Protein AF-A0AAV7DF03-F1 (afdb_monomer_lite)

Organism: Engystomops pustulosus (NCBI:txid76066)

Structure (mmCIF, N/CA/C/O backbone):
data_AF-A0AAV7DF03-F1
#
_entry.id   AF-A0AAV7DF03-F1
#
loop_
_atom_site.group_PDB
_atom_site.id
_atom_site.type_symbol
_atom_site.label_atom_id
_atom_site.label_alt_id
_atom_site.label_comp_id
_atom_site.label_asym_id
_atom_site.label_entity_id
_atom_site.label_seq_id
_atom_site.pdbx_PDB_ins_code
_atom_site.Cartn_x
_atom_site.Cartn_y
_atom_site.Cartn_z
_atom_site.occupancy
_atom_site.B_iso_or_equiv
_atom_site.auth_seq_id
_atom_site.auth_comp_id
_atom_site.auth_asym_id
_atom_site.auth_atom_id
_atom_site.pdbx_PDB_model_num
ATOM 1 N N . MET A 1 1 ? 1.991 -9.525 -12.478 1.00 61.09 1 MET A N 1
ATOM 2 C CA . MET A 1 1 ? 3.130 -9.766 -11.557 1.00 61.09 1 MET A CA 1
ATOM 3 C C . MET A 1 1 ? 2.627 -10.039 -10.139 1.00 61.09 1 MET A C 1
ATOM 5 O O . MET A 1 1 ? 1.517 -9.638 -9.814 1.00 61.09 1 MET A O 1
ATOM 9 N N . VAL A 1 2 ? 3.408 -10.726 -9.294 1.00 85.06 2 VAL A N 1
ATOM 10 C CA . VAL A 1 2 ? 3.032 -11.067 -7.897 1.00 85.06 2 VAL A CA 1
ATOM 11 C C . VAL A 1 2 ? 2.740 -9.812 -7.058 1.00 85.06 2 VAL A C 1
ATOM 13 O O . VAL A 1 2 ? 1.790 -9.798 -6.280 1.00 85.06 2 VAL A O 1
ATOM 16 N N . VAL A 1 3 ? 3.490 -8.732 -7.291 1.00 89.12 3 VAL A N 1
ATOM 17 C CA . VAL A 1 3 ? 3.332 -7.440 -6.606 1.00 89.12 3 VAL A CA 1
ATOM 18 C C . VAL A 1 3 ? 1.958 -6.811 -6.846 1.00 89.12 3 VAL A C 1
ATOM 20 O O . VAL A 1 3 ? 1.279 -6.435 -5.897 1.00 89.12 3 VAL A O 1
ATOM 23 N N . GLU A 1 4 ? 1.492 -6.762 -8.095 1.00 89.94 4 GLU A N 1
ATOM 24 C CA . GLU A 1 4 ? 0.168 -6.208 -8.422 1.00 89.94 4 GLU A CA 1
ATOM 25 C C . GLU A 1 4 ? -0.963 -6.962 -7.715 1.00 89.94 4 GLU A C 1
ATOM 27 O O . GLU A 1 4 ? -1.971 -6.373 -7.330 1.00 89.94 4 GLU A O 1
ATOM 32 N N . GLN A 1 5 ? -0.817 -8.283 -7.556 1.00 91.12 5 GLN A N 1
ATOM 33 C CA . GLN A 1 5 ? -1.788 -9.076 -6.807 1.00 91.12 5 GLN A CA 1
ATOM 34 C C . GLN A 1 5 ? -1.760 -8.715 -5.327 1.00 91.12 5 GLN A C 1
ATOM 36 O O . GLN A 1 5 ? -2.823 -8.553 -4.737 1.00 91.12 5 GLN A O 1
ATOM 41 N N . LEU A 1 6 ? -0.578 -8.518 -4.743 1.00 92.38 6 LEU A N 1
ATOM 42 C CA . LEU A 1 6 ? -0.449 -8.095 -3.351 1.00 92.38 6 LEU A CA 1
ATOM 43 C C . LEU A 1 6 ? -1.081 -6.714 -3.110 1.00 92.38 6 LEU A C 1
ATOM 45 O O . LEU A 1 6 ? -1.848 -6.556 -2.164 1.00 92.38 6 LEU A O 1
ATOM 49 N N . VAL A 1 7 ? -0.871 -5.751 -4.014 1.00 92.69 7 VAL A N 1
ATOM 50 C CA . VAL A 1 7 ? -1.519 -4.425 -3.952 1.00 92.69 7 VAL A CA 1
ATOM 51 C C . VAL A 1 7 ? -3.046 -4.547 -4.059 1.00 92.69 7 VAL A C 1
ATOM 53 O O . VAL A 1 7 ? -3.784 -3.925 -3.295 1.00 92.69 7 VAL A O 1
ATOM 56 N N . LYS A 1 8 ? -3.557 -5.421 -4.939 1.00 92.31 8 LYS A N 1
ATOM 57 C CA . LYS A 1 8 ? -5.001 -5.716 -5.017 1.00 92.31 8 LYS A CA 1
ATOM 58 C C . LYS A 1 8 ? -5.545 -6.344 -3.734 1.00 92.31 8 LYS A C 1
ATOM 60 O O . LYS A 1 8 ? -6.688 -6.063 -3.375 1.00 92.31 8 LYS A O 1
ATOM 65 N N . GLN A 1 9 ? -4.767 -7.196 -3.064 1.00 92.81 9 GLN A N 1
ATOM 66 C CA . GLN A 1 9 ? -5.152 -7.768 -1.772 1.00 92.81 9 GLN A CA 1
ATOM 67 C C . GLN A 1 9 ? -5.189 -6.694 -0.686 1.00 92.81 9 GLN A C 1
ATOM 69 O O . GLN A 1 9 ? -6.166 -6.655 0.056 1.00 92.81 9 GLN A O 1
ATOM 74 N N . LEU A 1 10 ? -4.207 -5.785 -0.649 1.00 92.75 10 LEU A N 1
ATOM 75 C CA . LEU A 1 10 ? -4.191 -4.655 0.284 1.00 92.75 10 LEU A CA 1
ATOM 76 C C . LEU A 1 10 ? -5.449 -3.792 0.125 1.00 92.75 10 LEU A C 1
ATOM 78 O O . LEU A 1 10 ? -6.138 -3.503 1.099 1.00 92.75 10 LEU A O 1
ATOM 82 N N . LYS A 1 11 ? -5.811 -3.458 -1.120 1.00 90.94 11 LYS A N 1
ATOM 83 C CA . LYS A 1 11 ? -7.007 -2.658 -1.419 1.00 90.94 11 LYS A CA 1
ATOM 84 C C . LYS A 1 11 ? -8.313 -3.312 -0.953 1.00 90.94 11 LYS A C 1
ATOM 86 O O . LYS A 1 11 ? -9.279 -2.617 -0.660 1.00 90.94 11 LYS A O 1
ATOM 91 N N . ARG A 1 12 ? -8.360 -4.646 -0.917 1.00 91.62 12 ARG A N 1
ATOM 92 C CA . ARG A 1 12 ? -9.533 -5.432 -0.497 1.00 91.62 12 ARG A CA 1
ATOM 93 C C . ARG A 1 12 ? -9.493 -5.841 0.974 1.00 91.62 12 ARG A C 1
ATOM 95 O O . ARG A 1 12 ? -10.437 -6.480 1.427 1.00 91.62 12 ARG A O 1
ATOM 102 N N . ALA A 1 13 ? -8.411 -5.554 1.691 1.00 90.38 13 ALA A N 1
ATOM 103 C CA . ALA A 1 13 ? -8.292 -5.895 3.097 1.00 90.38 13 ALA A CA 1
ATOM 104 C C . ALA A 1 13 ? -9.119 -4.913 3.940 1.00 90.38 13 ALA A C 1
ATOM 106 O O . ALA A 1 13 ? -8.938 -3.695 3.868 1.00 90.38 13 ALA A O 1
ATOM 107 N N . ASP A 1 14 ? -10.052 -5.459 4.709 1.00 82.44 14 ASP A N 1
ATOM 108 C CA . ASP A 1 14 ? -10.957 -4.764 5.626 1.00 82.44 14 ASP A CA 1
ATOM 109 C C . ASP A 1 14 ? -10.587 -4.992 7.100 1.00 82.44 14 ASP A C 1
ATOM 111 O O . ASP A 1 14 ? -10.840 -4.122 7.924 1.00 82.44 14 ASP A O 1
ATOM 115 N N . ASN A 1 15 ? -9.943 -6.119 7.418 1.00 85.44 15 ASN A N 1
ATOM 116 C CA . ASN A 1 15 ? -9.375 -6.407 8.735 1.00 85.44 15 ASN A CA 1
ATOM 117 C C . ASN A 1 15 ? -7.983 -5.765 8.905 1.00 85.44 15 ASN A C 1
ATOM 119 O O . ASN A 1 15 ? -7.111 -5.950 8.050 1.00 85.44 15 ASN A O 1
ATOM 123 N N . HIS A 1 16 ? -7.780 -5.078 10.035 1.00 84.38 16 HIS A N 1
ATOM 124 C CA . HIS A 1 16 ? -6.503 -4.517 10.487 1.00 84.38 16 HIS A CA 1
ATOM 125 C C . HIS A 1 16 ? -5.350 -5.531 10.444 1.00 84.38 16 HIS A C 1
ATOM 127 O O . HIS A 1 16 ? -4.366 -5.270 9.757 1.00 84.38 16 HIS A O 1
ATOM 133 N N . GLU A 1 17 ? -5.511 -6.724 11.026 1.00 88.00 17 GLU A N 1
ATOM 134 C CA . GLU A 1 17 ? -4.468 -7.767 11.064 1.00 88.00 17 GLU A CA 1
ATOM 135 C C . GLU A 1 17 ? -4.001 -8.131 9.646 1.00 88.00 17 GLU A C 1
ATOM 137 O O . GLU A 1 17 ? -2.818 -8.290 9.346 1.00 88.00 17 GLU A O 1
ATOM 142 N N . ARG A 1 18 ? -4.955 -8.208 8.715 1.00 91.06 18 ARG A N 1
ATOM 143 C CA . ARG A 1 18 ? -4.669 -8.528 7.318 1.00 91.06 18 ARG A CA 1
ATOM 144 C C . ARG A 1 18 ? -3.951 -7.385 6.608 1.00 91.06 18 ARG A C 1
ATOM 146 O O . ARG A 1 18 ? -3.087 -7.647 5.773 1.00 91.06 18 ARG A O 1
ATOM 153 N N . VAL A 1 19 ? -4.331 -6.141 6.894 1.00 90.81 19 VAL A N 1
ATOM 154 C CA . VAL A 1 19 ? -3.640 -4.953 6.378 1.00 90.81 19 VAL A CA 1
ATOM 155 C C . VAL A 1 19 ? -2.203 -4.933 6.893 1.00 90.81 19 VAL A C 1
ATOM 157 O O . VAL A 1 19 ? -1.292 -4.772 6.086 1.00 90.81 19 VAL A O 1
ATOM 160 N N . GLU A 1 20 ? -1.998 -5.160 8.188 1.00 90.38 20 GLU A N 1
ATOM 161 C CA . GLU A 1 20 ? -0.682 -5.179 8.827 1.00 90.38 20 GLU A CA 1
ATOM 162 C C . GLU A 1 20 ? 0.241 -6.220 8.188 1.00 90.38 20 GLU A C 1
ATOM 164 O O . GLU A 1 20 ? 1.287 -5.850 7.655 1.00 90.38 20 GLU A O 1
ATOM 169 N N . ILE A 1 21 ? -0.200 -7.481 8.092 1.00 91.44 21 ILE A N 1
ATOM 170 C CA . ILE A 1 21 ? 0.571 -8.559 7.449 1.00 91.44 21 ILE A CA 1
ATOM 171 C C . ILE A 1 21 ? 0.954 -8.186 6.013 1.00 91.44 21 ILE A C 1
ATOM 173 O O . ILE A 1 21 ? 2.085 -8.404 5.575 1.00 91.44 21 ILE A O 1
ATOM 177 N N . ILE A 1 22 ? 0.017 -7.630 5.238 1.00 93.69 22 ILE A N 1
ATOM 178 C CA . ILE A 1 22 ? 0.308 -7.251 3.852 1.00 93.69 22 ILE A CA 1
ATOM 179 C C . ILE A 1 22 ? 1.334 -6.113 3.811 1.00 93.69 22 ILE A C 1
ATOM 181 O O . ILE A 1 22 ? 2.218 -6.141 2.957 1.00 93.69 22 ILE A O 1
ATOM 185 N N . ILE A 1 23 ? 1.257 -5.140 4.719 1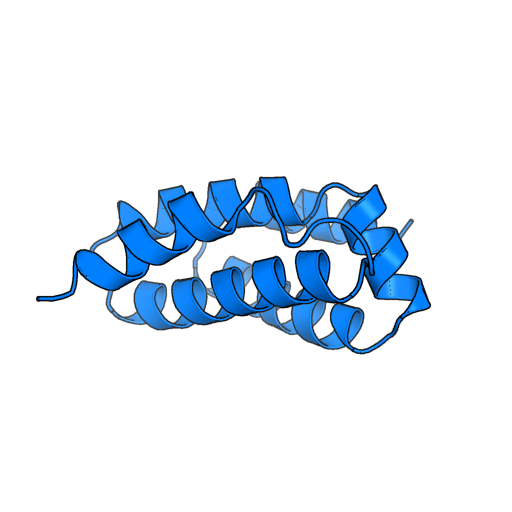.00 91.19 23 ILE A N 1
ATOM 186 C CA . ILE A 1 23 ? 2.218 -4.035 4.789 1.00 91.19 23 ILE A CA 1
ATOM 187 C C . ILE A 1 23 ? 3.609 -4.515 5.183 1.00 91.19 23 ILE A C 1
ATOM 189 O O . ILE A 1 23 ? 4.570 -4.097 4.539 1.00 91.19 23 ILE A O 1
ATOM 193 N N . GLU A 1 24 ? 3.736 -5.431 6.138 1.00 91.31 24 GLU A N 1
ATOM 194 C CA . GLU A 1 24 ? 5.025 -6.046 6.477 1.00 91.31 24 GLU A CA 1
ATOM 195 C C . GLU A 1 24 ? 5.643 -6.755 5.266 1.00 91.31 24 GLU A C 1
ATOM 197 O O . GLU A 1 24 ? 6.820 -6.572 4.946 1.00 91.31 24 GLU A O 1
ATOM 202 N N . VAL A 1 25 ? 4.834 -7.513 4.516 1.00 93.06 25 VAL A N 1
ATOM 203 C CA . VAL A 1 25 ? 5.301 -8.154 3.280 1.00 93.06 25 VAL A CA 1
ATOM 204 C C . VAL A 1 25 ? 5.727 -7.106 2.252 1.00 93.06 25 VAL A C 1
ATOM 206 O O . VAL A 1 25 ? 6.778 -7.254 1.632 1.00 93.06 25 VAL A O 1
ATOM 209 N N . LEU A 1 26 ? 4.958 -6.029 2.070 1.00 92.00 26 LEU A N 1
ATOM 210 C CA . LEU A 1 26 ? 5.323 -4.947 1.153 1.00 92.00 26 LEU A CA 1
ATOM 211 C C . LEU A 1 26 ? 6.622 -4.244 1.573 1.00 92.00 26 LEU A C 1
ATOM 213 O O . LEU A 1 26 ? 7.416 -3.900 0.698 1.00 92.00 26 LEU A O 1
ATOM 217 N N . GLN A 1 27 ? 6.869 -4.070 2.874 1.00 89.12 27 GLN A N 1
ATOM 218 C CA . GLN A 1 27 ? 8.121 -3.525 3.401 1.00 89.12 27 GLN A CA 1
ATOM 219 C C . GLN A 1 27 ? 9.309 -4.430 3.062 1.00 89.12 27 GLN A C 1
ATOM 221 O O . GLN A 1 27 ? 10.276 -3.947 2.475 1.00 89.12 27 GLN A O 1
ATOM 226 N N . MET A 1 28 ? 9.205 -5.742 3.307 1.00 89.81 28 MET A N 1
ATOM 227 C CA . MET A 1 28 ? 10.252 -6.707 2.934 1.00 89.81 28 MET A CA 1
ATOM 228 C C . MET A 1 28 ? 10.518 -6.723 1.419 1.00 89.81 28 MET A C 1
ATOM 230 O O . MET A 1 28 ? 11.661 -6.796 0.964 1.00 89.81 28 MET A O 1
ATOM 234 N N . LEU A 1 29 ? 9.466 -6.624 0.600 1.00 90.50 29 LEU A N 1
ATOM 235 C CA . LEU A 1 29 ? 9.615 -6.522 -0.854 1.00 90.50 29 LEU A CA 1
ATOM 236 C C . LEU A 1 29 ? 10.287 -5.203 -1.258 1.00 90.50 29 LEU A C 1
ATOM 238 O O . LEU A 1 29 ? 11.112 -5.199 -2.170 1.00 90.50 29 LEU A O 1
ATOM 242 N N . ALA A 1 30 ? 9.983 -4.101 -0.571 1.00 88.25 30 ALA A N 1
ATOM 243 C CA . ALA A 1 30 ? 10.603 -2.805 -0.808 1.00 88.25 30 ALA A CA 1
ATOM 244 C C . ALA A 1 30 ? 12.085 -2.755 -0.396 1.00 88.25 30 ALA A C 1
ATOM 246 O O . ALA A 1 30 ? 12.789 -1.854 -0.835 1.00 88.25 30 ALA A O 1
ATOM 247 N N . GLU A 1 31 ? 12.623 -3.711 0.361 1.00 87.31 31 GLU A N 1
ATOM 248 C CA . GLU A 1 31 ? 14.080 -3.808 0.561 1.00 87.31 31 GLU A CA 1
ATOM 249 C C . GLU A 1 31 ? 14.820 -4.225 -0.723 1.00 87.31 31 GLU A C 1
ATOM 251 O O . GLU A 1 31 ? 16.006 -3.941 -0.895 1.00 87.31 31 GLU A O 1
ATOM 256 N N . ASN A 1 32 ? 14.112 -4.848 -1.669 1.00 86.94 32 ASN A N 1
ATOM 257 C CA . ASN A 1 32 ? 14.666 -5.313 -2.933 1.00 86.94 32 ASN A CA 1
ATOM 258 C C . ASN A 1 32 ? 14.396 -4.296 -4.052 1.00 86.94 32 ASN A C 1
ATOM 260 O O . ASN A 1 32 ? 13.265 -4.166 -4.514 1.00 86.94 32 ASN A O 1
ATOM 264 N N . GLU A 1 33 ? 15.435 -3.629 -4.563 1.00 83.44 33 GLU A N 1
ATOM 265 C CA . GLU A 1 33 ? 15.310 -2.586 -5.603 1.00 83.44 33 GLU A CA 1
ATOM 266 C C . GLU A 1 33 ? 14.461 -2.995 -6.832 1.00 83.44 33 GLU A C 1
ATOM 268 O O . GLU A 1 33 ? 13.586 -2.220 -7.226 1.00 83.44 33 GLU A O 1
ATOM 273 N N . PRO A 1 34 ? 14.600 -4.205 -7.420 1.00 86.00 34 PRO A N 1
ATOM 274 C CA . PRO A 1 34 ? 13.770 -4.604 -8.562 1.00 86.00 34 PRO A CA 1
ATOM 275 C C . PRO A 1 34 ? 12.288 -4.797 -8.214 1.00 86.00 34 PRO A C 1
ATOM 277 O O . PRO A 1 34 ? 11.424 -4.625 -9.072 1.00 86.00 34 PRO A O 1
ATOM 280 N N . LEU A 1 35 ? 11.981 -5.183 -6.973 1.00 88.88 35 LEU A N 1
ATOM 281 C CA . LEU A 1 35 ? 10.607 -5.356 -6.492 1.00 88.88 35 LEU A CA 1
ATOM 282 C C . LEU A 1 35 ? 10.014 -4.015 -6.057 1.00 88.88 35 LEU A C 1
ATOM 284 O O . LEU A 1 35 ? 8.834 -3.771 -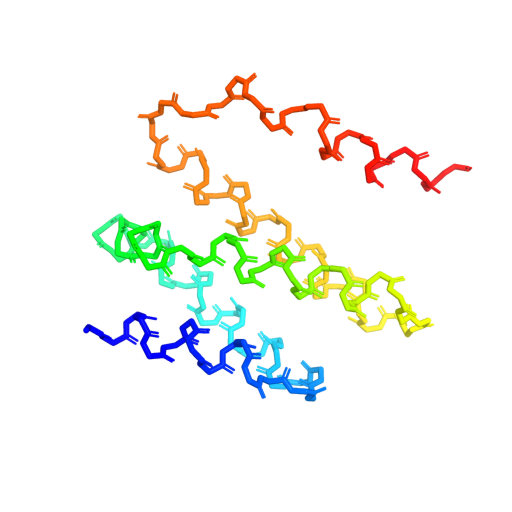6.285 1.00 88.88 35 LEU A O 1
ATOM 288 N N . LYS A 1 36 ? 10.843 -3.114 -5.522 1.00 85.44 36 LYS A N 1
ATOM 289 C CA . LYS A 1 36 ? 10.483 -1.726 -5.229 1.00 85.44 36 LYS A CA 1
ATOM 290 C C . LYS A 1 36 ? 10.004 -0.992 -6.480 1.00 85.44 36 LYS A C 1
ATOM 292 O O . LYS A 1 36 ? 8.965 -0.346 -6.429 1.00 85.44 36 LYS A O 1
ATOM 297 N N . ILE A 1 37 ? 10.699 -1.146 -7.609 1.00 86.69 37 ILE A N 1
ATOM 298 C CA . ILE A 1 37 ? 10.250 -0.585 -8.895 1.00 86.69 37 ILE A CA 1
ATOM 299 C C . ILE A 1 37 ? 8.875 -1.152 -9.276 1.00 86.69 37 ILE A C 1
ATOM 301 O O . ILE A 1 37 ? 7.966 -0.390 -9.573 1.00 86.69 37 ILE A O 1
ATOM 305 N N . GLN A 1 38 ? 8.672 -2.469 -9.154 1.00 89.94 38 GLN A N 1
ATOM 306 C CA . GLN A 1 38 ? 7.368 -3.088 -9.436 1.00 89.94 38 GLN A CA 1
ATOM 307 C C . GLN A 1 38 ? 6.253 -2.599 -8.500 1.00 89.94 38 GLN A C 1
ATOM 309 O O . GLN A 1 38 ? 5.099 -2.541 -8.911 1.00 89.94 38 GLN A O 1
ATOM 314 N N . LEU A 1 39 ? 6.574 -2.268 -7.245 1.00 90.19 39 LEU A N 1
ATOM 315 C CA . LEU A 1 39 ? 5.627 -1.688 -6.289 1.00 90.19 39 LEU A CA 1
ATOM 316 C C . LEU A 1 39 ? 5.202 -0.281 -6.708 1.00 90.19 39 LEU A C 1
ATOM 318 O O . LEU A 1 39 ? 4.018 0.045 -6.634 1.00 90.19 39 LEU A O 1
ATOM 322 N N . VAL A 1 40 ? 6.158 0.522 -7.176 1.00 87.88 40 VAL A N 1
ATOM 323 C CA . VAL A 1 40 ? 5.899 1.854 -7.732 1.00 87.88 40 VAL A CA 1
ATOM 324 C C . VAL A 1 40 ? 5.055 1.746 -9.005 1.00 87.88 40 VAL A C 1
ATOM 326 O O . VAL A 1 40 ? 4.047 2.436 -9.115 1.00 87.88 40 VAL A O 1
ATOM 329 N N . ASP A 1 41 ? 5.409 0.841 -9.921 1.00 89.12 41 ASP A N 1
ATOM 330 C CA . ASP A 1 41 ? 4.674 0.611 -11.174 1.00 89.12 41 ASP A CA 1
ATOM 331 C C . ASP A 1 41 ? 3.247 0.095 -10.928 1.00 89.12 41 ASP A C 1
ATOM 333 O O . ASP A 1 41 ? 2.327 0.398 -11.685 1.00 89.12 41 ASP A O 1
ATOM 337 N N . ALA A 1 42 ? 3.043 -0.665 -9.849 1.00 90.00 42 ALA A N 1
ATOM 338 C CA . ALA A 1 42 ? 1.732 -1.146 -9.421 1.00 90.00 42 ALA A CA 1
ATOM 339 C C . ALA A 1 42 ? 0.912 -0.103 -8.634 1.00 90.00 42 ALA A C 1
ATOM 341 O O . ALA A 1 42 ? -0.1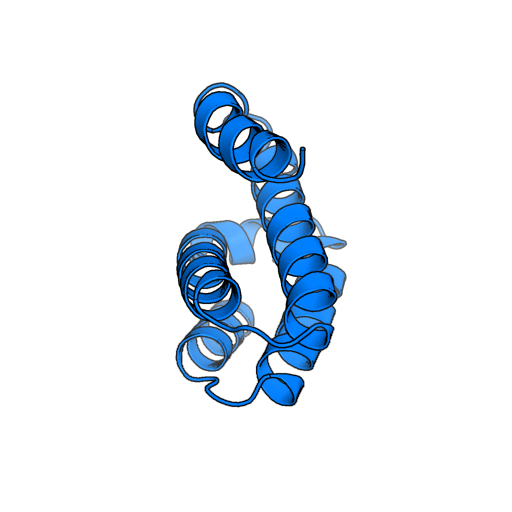37 -0.458 -8.090 1.00 90.00 42 ALA A O 1
ATOM 342 N N . CYS A 1 43 ? 1.377 1.149 -8.535 1.00 87.19 43 CYS A N 1
ATOM 343 C CA . CYS A 1 43 ? 0.756 2.224 -7.753 1.00 87.19 43 CYS A CA 1
ATOM 344 C C . CYS A 1 43 ? 0.483 1.834 -6.285 1.00 87.19 43 CYS A C 1
ATOM 346 O O . CYS A 1 43 ? -0.552 2.188 -5.709 1.00 87.19 43 CYS A O 1
ATOM 348 N N . ALA A 1 44 ? 1.402 1.095 -5.648 1.00 90.69 44 ALA A N 1
ATOM 349 C CA . ALA A 1 44 ? 1.241 0.666 -4.256 1.00 90.69 44 ALA A CA 1
ATOM 350 C C . ALA A 1 44 ? 1.062 1.854 -3.294 1.00 90.69 44 ALA A C 1
ATOM 352 O O . ALA A 1 44 ? 0.330 1.742 -2.314 1.00 90.69 44 ALA A O 1
ATOM 353 N N . GLN A 1 45 ? 1.672 3.006 -3.595 1.00 89.56 45 GLN A N 1
ATOM 354 C CA . GLN A 1 45 ? 1.56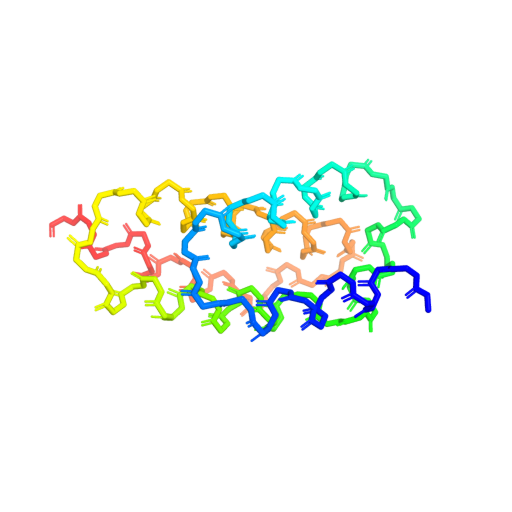5 4.229 -2.797 1.00 89.56 45 GLN A CA 1
ATOM 355 C C . GLN A 1 45 ? 0.133 4.760 -2.741 1.00 89.56 45 GLN A C 1
ATOM 357 O O . GLN A 1 45 ? -0.314 5.151 -1.671 1.00 89.56 45 GLN A O 1
ATOM 362 N N . GLU A 1 46 ? -0.598 4.748 -3.861 1.00 89.38 46 GLU A N 1
ATOM 363 C CA . GLU A 1 46 ? -1.998 5.197 -3.899 1.00 89.38 46 GLU A CA 1
ATOM 364 C C . GLU A 1 46 ? -2.862 4.314 -3.001 1.00 89.38 46 GLU A C 1
ATOM 366 O O . GLU A 1 46 ? -3.639 4.807 -2.190 1.00 89.38 46 GLU A O 1
ATOM 371 N N . THR A 1 47 ? -2.648 2.998 -3.077 1.00 92.12 47 THR A N 1
ATOM 372 C CA . THR A 1 47 ? -3.368 2.052 -2.220 1.00 92.12 47 THR A CA 1
ATOM 373 C C . THR A 1 47 ? -3.013 2.262 -0.747 1.00 92.12 47 THR A C 1
ATOM 375 O O . THR A 1 47 ? -3.907 2.254 0.087 1.00 92.12 47 THR A O 1
ATOM 378 N N . LEU A 1 48 ? -1.738 2.489 -0.411 1.00 90.50 48 LEU A N 1
ATOM 379 C CA . LEU A 1 48 ? -1.306 2.789 0.960 1.00 90.50 48 LEU A CA 1
ATOM 380 C C . LEU A 1 48 ? -1.884 4.118 1.478 1.00 90.50 48 LEU A C 1
ATOM 382 O O . LEU A 1 48 ? -2.221 4.204 2.655 1.00 90.50 48 LEU A O 1
ATOM 386 N N . CYS A 1 49 ? -2.053 5.131 0.622 1.00 89.56 49 CYS A N 1
ATOM 387 C CA . CYS A 1 49 ? -2.754 6.366 0.980 1.00 89.56 49 CYS A CA 1
ATOM 388 C C . CYS A 1 49 ? -4.232 6.103 1.309 1.00 89.56 49 CYS A C 1
ATOM 390 O O . CYS A 1 49 ? -4.715 6.604 2.323 1.00 89.56 49 CYS A O 1
ATOM 392 N N . ASP A 1 50 ? -4.926 5.276 0.516 1.00 88.56 50 ASP A N 1
ATOM 393 C CA . ASP A 1 50 ? -6.307 4.863 0.813 1.00 88.56 50 ASP A CA 1
ATOM 394 C C . ASP A 1 50 ? -6.382 4.116 2.162 1.00 88.56 50 ASP A C 1
ATOM 396 O O . ASP A 1 50 ? -7.322 4.308 2.933 1.00 88.56 50 ASP A O 1
ATOM 400 N N . ILE A 1 51 ? -5.389 3.268 2.478 1.00 89.44 51 ILE A N 1
ATOM 401 C CA . ILE A 1 51 ? -5.286 2.614 3.795 1.00 89.44 51 ILE A CA 1
ATOM 402 C C . ILE A 1 51 ? -5.132 3.654 4.903 1.00 89.44 51 ILE A C 1
ATOM 404 O O . ILE A 1 51 ? -5.874 3.606 5.878 1.00 89.44 51 ILE A O 1
ATOM 408 N N . LEU A 1 52 ? -4.194 4.591 4.759 1.00 86.88 52 LEU A N 1
ATOM 409 C CA . LEU A 1 52 ? -3.928 5.620 5.764 1.00 86.88 52 LEU A CA 1
ATOM 410 C C . LEU A 1 52 ? -5.167 6.449 6.089 1.00 86.88 52 LEU A C 1
ATOM 412 O O . LEU A 1 52 ? -5.407 6.721 7.258 1.00 86.88 52 LEU A O 1
ATOM 416 N N . GLN A 1 53 ? -5.963 6.805 5.080 1.00 85.12 53 GLN A N 1
ATOM 417 C CA . GLN A 1 53 ? -7.227 7.507 5.297 1.00 85.12 53 GLN A CA 1
ATOM 418 C C . GLN A 1 53 ? -8.204 6.662 6.121 1.00 85.12 53 GLN A C 1
ATOM 420 O O . GLN A 1 53 ? -8.740 7.145 7.113 1.00 85.12 53 GLN A O 1
ATOM 425 N N . ARG A 1 54 ? -8.366 5.376 5.777 1.00 84.62 54 ARG A N 1
ATOM 426 C CA . ARG A 1 54 ? -9.230 4.460 6.542 1.00 84.62 54 ARG A CA 1
ATOM 427 C C . ARG A 1 54 ? -8.768 4.270 7.987 1.00 84.62 54 ARG A C 1
ATOM 429 O O . ARG A 1 54 ? -9.607 4.166 8.874 1.00 84.62 54 ARG A O 1
ATOM 436 N N . LEU A 1 55 ? -7.456 4.206 8.214 1.00 82.44 55 LEU A N 1
ATOM 437 C CA . LEU A 1 55 ? -6.878 4.069 9.551 1.00 82.44 55 LEU A CA 1
ATOM 438 C C . LEU A 1 55 ? -6.982 5.372 10.356 1.00 82.44 55 LEU A C 1
ATOM 440 O O . LEU A 1 55 ? -7.215 5.318 11.555 1.00 82.44 55 LEU A O 1
ATOM 444 N N . GLN A 1 56 ? -6.858 6.535 9.710 1.00 77.69 56 GLN A N 1
ATOM 445 C CA . GLN A 1 56 ? -7.004 7.842 10.359 1.00 77.69 56 GLN A CA 1
ATOM 446 C C . GLN A 1 56 ? -8.436 8.091 10.854 1.00 77.69 56 GLN A C 1
ATOM 448 O O . GLN A 1 56 ? -8.624 8.741 11.881 1.00 77.69 56 GLN A O 1
ATOM 453 N N . ASP A 1 57 ? -9.433 7.565 10.142 1.00 74.75 57 ASP A N 1
ATOM 454 C CA . ASP A 1 57 ? -10.836 7.611 10.565 1.00 74.75 57 ASP A CA 1
ATOM 455 C C . ASP A 1 57 ? -11.143 6.631 11.717 1.00 74.75 57 ASP A C 1
ATOM 457 O O . ASP A 1 57 ? -12.219 6.690 12.319 1.00 74.75 57 ASP A O 1
ATOM 461 N N . SER A 1 58 ? -10.210 5.730 12.043 1.00 73.25 58 SER A N 1
ATOM 462 C CA . SER A 1 58 ? -10.342 4.761 13.127 1.00 73.25 58 SER A CA 1
ATOM 463 C C . SER A 1 58 ? -9.764 5.293 14.441 1.00 73.25 58 SER A C 1
ATOM 465 O O . SER A 1 58 ? -8.775 6.020 14.478 1.00 73.25 58 SER A O 1
ATOM 467 N N . SER A 1 59 ? -10.390 4.922 15.559 1.00 66.56 59 SER A N 1
ATOM 468 C CA . SER A 1 59 ? -9.986 5.350 16.902 1.00 66.56 59 SER A CA 1
ATOM 469 C C . SER A 1 59 ? -9.150 4.308 17.654 1.00 66.56 59 SER A C 1
ATOM 471 O O . SER A 1 59 ? -9.017 4.424 18.875 1.00 66.56 59 SER A O 1
ATOM 473 N N . GLN A 1 60 ? -8.655 3.254 16.990 1.00 71.38 60 GLN A N 1
ATOM 474 C CA . GLN A 1 60 ? -7.878 2.211 17.666 1.00 71.38 60 GLN A CA 1
ATOM 475 C C . GLN A 1 60 ? -6.389 2.552 17.716 1.00 71.38 60 GLN A C 1
ATOM 477 O O . GLN A 1 60 ? -5.802 3.089 16.783 1.00 71.38 60 GLN A O 1
ATOM 482 N N . THR A 1 61 ? -5.743 2.208 18.827 1.00 64.44 61 THR A N 1
ATOM 483 C CA . THR A 1 61 ? -4.306 2.446 19.019 1.00 64.44 61 THR A CA 1
ATOM 484 C C . THR A 1 61 ? -3.434 1.554 18.135 1.00 64.44 61 THR A C 1
ATOM 486 O O . THR A 1 61 ? -2.325 1.947 17.783 1.00 64.44 61 THR A O 1
ATOM 489 N N . GLU A 1 62 ? -3.930 0.370 17.769 1.00 66.81 62 GLU A N 1
ATOM 490 C CA . GLU A 1 62 ? -3.255 -0.584 16.876 1.00 66.81 62 GLU A CA 1
ATOM 491 C C . GLU A 1 62 ? -3.123 -0.019 15.450 1.00 66.81 62 GLU A C 1
ATOM 493 O O . GLU A 1 62 ? -2.097 -0.209 14.792 1.00 66.81 62 GLU A O 1
ATOM 498 N N . ASP A 1 63 ? -4.081 0.811 15.024 1.00 74.25 63 ASP A N 1
ATOM 499 C CA . ASP A 1 63 ? -4.039 1.509 13.738 1.00 74.25 63 ASP A CA 1
ATOM 500 C C . ASP A 1 63 ? -2.878 2.506 13.663 1.00 74.25 63 ASP A C 1
ATOM 502 O O . ASP A 1 63 ? -2.313 2.722 12.594 1.00 74.25 63 ASP A O 1
ATOM 506 N N . MET A 1 64 ? -2.449 3.071 14.796 1.00 74.31 64 MET A N 1
ATOM 507 C CA . MET A 1 64 ? -1.371 4.061 14.839 1.00 74.31 64 MET A CA 1
ATOM 508 C C . MET A 1 64 ? -0.010 3.456 14.445 1.00 74.31 64 MET A C 1
ATOM 510 O O . MET A 1 64 ? 0.811 4.128 13.811 1.00 74.31 64 MET A O 1
ATOM 514 N N . CYS A 1 65 ? 0.232 2.181 14.779 1.00 79.75 65 CYS A N 1
ATOM 515 C CA . CYS A 1 65 ? 1.445 1.466 14.370 1.00 79.75 65 CYS A CA 1
ATOM 516 C C . CYS A 1 65 ? 1.420 1.170 12.866 1.00 79.75 65 CYS A C 1
ATOM 518 O O . CYS A 1 65 ? 2.363 1.499 12.142 1.00 79.75 65 CYS A O 1
ATOM 520 N N . THR A 1 66 ? 0.295 0.649 12.376 1.00 83.31 66 THR A N 1
ATOM 521 C CA . THR A 1 66 ? 0.087 0.360 10.955 1.00 83.31 66 THR A CA 1
ATOM 522 C C . THR A 1 66 ? 0.144 1.629 10.110 1.00 83.31 66 THR A C 1
ATOM 524 O O . THR A 1 66 ? 0.742 1.618 9.034 1.00 83.31 66 THR A O 1
ATOM 527 N N . MET A 1 67 ? -0.388 2.753 10.600 1.00 84.06 67 MET A N 1
ATOM 528 C CA . MET A 1 67 ? -0.276 4.060 9.951 1.00 84.06 67 MET A CA 1
ATOM 529 C C . MET A 1 67 ? 1.181 4.476 9.788 1.00 84.06 67 MET A C 1
ATOM 531 O O . MET A 1 67 ? 1.602 4.837 8.689 1.00 84.06 67 MET A O 1
ATOM 535 N N . LYS A 1 68 ? 1.977 4.378 10.857 1.00 84.31 68 LYS A N 1
ATOM 536 C CA . LYS A 1 68 ? 3.404 4.693 10.788 1.00 84.31 68 LYS A CA 1
ATOM 537 C C . LYS A 1 68 ? 4.112 3.818 9.753 1.00 84.31 68 LYS A C 1
ATOM 539 O O . LYS A 1 68 ? 4.717 4.352 8.826 1.00 84.31 68 LYS A O 1
ATOM 544 N N . SER A 1 69 ? 3.944 2.501 9.840 1.00 86.88 69 SER A N 1
ATOM 545 C CA . SER A 1 69 ? 4.522 1.536 8.898 1.00 86.88 69 SER A CA 1
ATOM 546 C C . SER A 1 69 ? 4.117 1.802 7.443 1.00 86.88 69 SER A C 1
ATOM 548 O O . SER A 1 69 ? 4.959 1.738 6.543 1.00 86.88 69 SER A O 1
ATOM 550 N N . SER A 1 70 ? 2.850 2.161 7.209 1.00 88.81 70 SER A N 1
ATOM 551 C CA . SER A 1 70 ? 2.329 2.549 5.891 1.00 88.81 70 SER A CA 1
ATOM 552 C C . SER A 1 70 ? 3.003 3.818 5.376 1.00 88.81 70 SER A C 1
ATOM 554 O O . SER A 1 70 ? 3.445 3.868 4.229 1.00 88.81 70 SER A O 1
ATOM 556 N N . SER A 1 71 ? 3.098 4.846 6.224 1.00 88.12 71 SER A N 1
ATOM 557 C CA . SER A 1 71 ? 3.703 6.128 5.860 1.00 88.12 71 SER A CA 1
ATOM 558 C C . SER A 1 71 ? 5.198 6.002 5.562 1.00 88.12 71 SER A C 1
ATOM 560 O O . SER A 1 71 ? 5.659 6.530 4.549 1.00 88.12 71 SER A O 1
ATOM 562 N N . ASP A 1 72 ? 5.935 5.229 6.364 1.00 87.19 72 ASP A N 1
ATOM 563 C CA . ASP A 1 72 ? 7.361 4.966 6.164 1.00 87.19 72 ASP A CA 1
ATOM 564 C C . ASP A 1 72 ? 7.592 4.200 4.854 1.00 87.19 72 ASP A C 1
ATOM 566 O O . ASP A 1 72 ? 8.517 4.506 4.098 1.00 87.19 72 ASP A O 1
ATOM 570 N N . LEU A 1 73 ? 6.706 3.252 4.527 1.00 89.44 73 LEU A N 1
ATOM 571 C CA . LEU A 1 73 ? 6.743 2.532 3.258 1.00 89.44 73 LEU A CA 1
ATOM 572 C C . LEU A 1 73 ? 6.459 3.453 2.064 1.00 89.44 73 LEU A C 1
ATOM 574 O O . LEU A 1 73 ? 7.187 3.390 1.076 1.00 89.44 73 LEU A O 1
ATOM 578 N N . ILE A 1 74 ? 5.462 4.343 2.140 1.00 89.31 74 ILE A N 1
ATOM 579 C CA . ILE A 1 74 ? 5.208 5.346 1.089 1.00 89.31 74 ILE A CA 1
ATOM 580 C C . ILE A 1 74 ? 6.457 6.203 0.877 1.00 89.31 74 ILE A C 1
ATOM 582 O O . ILE A 1 74 ? 6.907 6.361 -0.258 1.00 89.31 74 ILE A O 1
ATOM 586 N N . VAL A 1 75 ? 7.054 6.709 1.958 1.00 84.62 75 VAL A N 1
ATOM 587 C CA . VAL A 1 75 ? 8.304 7.473 1.898 1.00 84.62 75 VAL A CA 1
ATOM 588 C C . VAL A 1 75 ? 9.407 6.638 1.243 1.00 84.62 75 VAL A C 1
ATOM 590 O O . VAL A 1 75 ? 10.049 7.118 0.316 1.00 84.62 75 VAL A O 1
ATOM 593 N N . SER A 1 76 ? 9.586 5.374 1.630 1.00 85.38 76 SER A N 1
ATOM 594 C CA . SER A 1 76 ? 10.577 4.468 1.032 1.00 85.38 76 SER A CA 1
ATOM 595 C C . SER A 1 76 ? 10.367 4.259 -0.473 1.00 85.38 76 SER A C 1
ATOM 597 O O . SER A 1 76 ? 11.323 4.333 -1.248 1.00 85.38 76 SER A O 1
ATOM 599 N N . LEU A 1 77 ? 9.121 4.073 -0.918 1.00 84.44 77 LEU A N 1
ATOM 600 C CA . LEU A 1 77 ? 8.780 3.926 -2.335 1.00 84.44 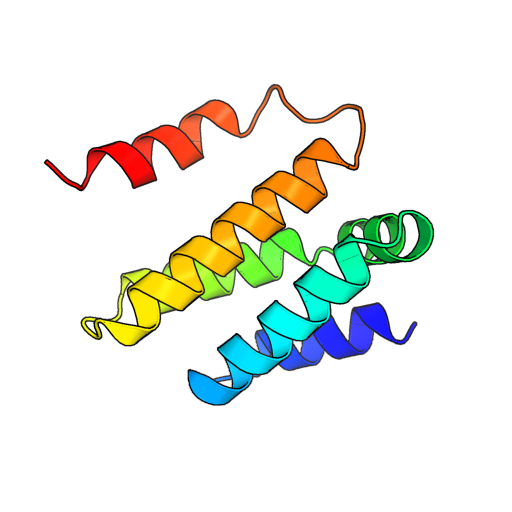77 LEU A CA 1
ATOM 601 C C . LEU A 1 77 ? 9.031 5.226 -3.121 1.00 84.44 77 LEU A C 1
ATOM 603 O O . LEU A 1 77 ? 9.516 5.178 -4.250 1.00 84.44 77 LEU A O 1
ATOM 607 N N . LEU A 1 78 ? 8.754 6.388 -2.520 1.00 78.94 78 LEU A N 1
ATOM 608 C CA . LEU A 1 78 ? 9.010 7.704 -3.120 1.00 78.94 78 LEU A CA 1
ATOM 609 C C . LEU A 1 78 ? 10.500 8.080 -3.139 1.00 78.94 78 LEU A C 1
ATOM 611 O O . LEU A 1 78 ? 10.938 8.789 -4.043 1.00 78.94 78 LEU A O 1
ATOM 615 N N . LEU A 1 79 ? 11.276 7.631 -2.148 1.00 71.31 79 LEU A N 1
ATOM 616 C CA . LEU A 1 79 ? 12.716 7.882 -2.034 1.00 71.31 79 LEU A CA 1
ATOM 617 C C . LEU A 1 79 ? 13.548 6.902 -2.872 1.00 71.31 79 LEU A C 1
ATOM 619 O O . LEU A 1 79 ? 14.573 7.291 -3.431 1.00 71.31 79 LEU A O 1
ATOM 623 N N . GLY A 1 80 ? 13.125 5.638 -2.963 1.00 62.94 80 GLY A N 1
ATOM 624 C CA . GLY A 1 80 ? 13.802 4.610 -3.756 1.00 62.94 80 GLY A CA 1
ATOM 625 C C . GLY A 1 80 ? 13.647 4.817 -5.262 1.00 62.94 80 GLY A C 1
ATOM 626 O O . GLY A 1 80 ? 14.541 4.474 -6.031 1.00 62.94 80 GLY A O 1
ATOM 627 N N . GLY A 1 81 ? 12.581 5.498 -5.687 1.00 55.44 81 GLY A N 1
ATOM 628 C CA . GLY A 1 81 ? 12.546 6.168 -6.978 1.00 55.44 81 GLY A CA 1
ATOM 629 C C . GLY A 1 81 ? 13.328 7.472 -6.886 1.00 55.44 81 GLY A C 1
ATOM 630 O O . GLY A 1 81 ? 12.733 8.523 -6.656 1.00 55.44 81 GLY A O 1
ATOM 631 N N . LYS A 1 82 ? 14.657 7.423 -7.052 1.00 44.81 82 LYS A N 1
ATOM 632 C CA . LYS A 1 82 ? 15.494 8.616 -7.265 1.00 44.81 82 LYS A CA 1
ATOM 633 C C . LYS A 1 82 ? 14.799 9.485 -8.325 1.00 44.81 82 LYS A C 1
ATOM 635 O O . LYS A 1 82 ? 14.937 9.145 -9.489 1.00 44.81 82 LYS A O 1
ATOM 640 N N . HIS A 1 83 ? 14.012 10.504 -7.938 1.00 45.22 83 HIS A N 1
ATOM 641 C CA . HIS A 1 83 ? 13.560 11.675 -8.725 1.00 45.22 83 HIS A CA 1
ATOM 642 C C . HIS A 1 83 ? 12.277 12.402 -8.227 1.00 45.22 83 HIS A C 1
ATOM 644 O O . HIS A 1 83 ? 12.031 13.498 -8.723 1.00 45.22 83 HIS A O 1
ATOM 650 N N . ILE A 1 84 ? 11.474 11.922 -7.257 1.00 43.06 84 ILE A N 1
ATOM 651 C CA . ILE A 1 84 ? 10.141 12.543 -6.969 1.00 43.06 84 ILE A CA 1
ATOM 652 C C . ILE A 1 84 ? 9.997 13.215 -5.583 1.00 43.06 84 ILE A C 1
ATOM 654 O O . ILE A 1 84 ? 8.894 13.463 -5.097 1.00 43.06 84 ILE A O 1
ATOM 658 N N . ILE A 1 85 ? 11.110 13.586 -4.945 1.00 44.09 85 ILE A N 1
ATOM 659 C CA . ILE A 1 85 ? 11.147 14.108 -3.559 1.00 44.09 85 ILE A CA 1
ATOM 660 C C . ILE A 1 85 ? 10.498 15.501 -3.395 1.00 44.09 85 ILE A C 1
ATOM 662 O O . ILE A 1 85 ? 10.151 15.908 -2.287 1.00 44.09 85 ILE A O 1
ATOM 666 N N . LEU A 1 86 ? 10.282 16.254 -4.475 1.00 44.06 86 LEU A N 1
ATOM 667 C CA . LEU A 1 86 ? 9.933 17.675 -4.358 1.00 44.06 86 LEU A CA 1
ATOM 668 C C . LEU A 1 86 ? 8.436 17.988 -4.210 1.00 44.06 86 LEU A C 1
ATOM 670 O O . LEU A 1 86 ? 8.115 19.138 -3.925 1.00 44.06 86 LEU A O 1
ATOM 674 N N . LYS A 1 87 ? 7.514 17.022 -4.360 1.00 43.03 87 LYS A N 1
ATOM 675 C CA . LYS A 1 87 ? 6.067 17.336 -4.402 1.00 43.03 87 LYS A CA 1
ATOM 676 C C . LYS A 1 87 ? 5.227 16.846 -3.216 1.00 43.03 87 LYS A C 1
ATOM 678 O O . LYS A 1 87 ? 4.161 17.402 -2.993 1.00 43.03 87 LYS A O 1
ATOM 683 N N . MET A 1 88 ? 5.707 15.889 -2.416 1.00 46.03 88 MET A N 1
ATOM 684 C CA . MET A 1 88 ? 4.939 15.340 -1.277 1.00 46.03 88 MET A CA 1
ATOM 685 C C . MET A 1 88 ? 5.401 15.821 0.108 1.00 46.03 88 MET A C 1
ATOM 687 O O . MET A 1 88 ? 4.778 15.495 1.115 1.00 46.03 88 MET A O 1
ATOM 691 N N . ARG A 1 89 ? 6.447 16.658 0.183 1.00 45.38 89 ARG A N 1
ATOM 692 C CA . ARG A 1 89 ? 6.933 17.219 1.458 1.00 45.38 89 ARG A CA 1
ATOM 693 C C . ARG A 1 89 ? 5.937 18.163 2.145 1.00 45.38 89 ARG A C 1
ATOM 695 O O . ARG A 1 89 ? 6.103 18.429 3.326 1.00 45.38 89 ARG A O 1
ATOM 702 N N . GLY A 1 90 ? 4.929 18.660 1.422 1.00 44.34 90 GLY A N 1
ATOM 703 C CA . GLY A 1 90 ? 3.847 19.461 2.002 1.00 44.34 90 GLY A CA 1
ATOM 704 C C . GLY A 1 90 ? 2.856 18.612 2.800 1.00 44.34 90 GLY A C 1
ATOM 705 O O . GLY A 1 90 ? 2.571 18.922 3.945 1.00 44.34 90 GLY A O 1
ATOM 706 N N . THR A 1 91 ? 2.403 17.491 2.239 1.00 47.41 91 THR A N 1
ATOM 707 C CA . THR A 1 91 ? 1.266 16.730 2.784 1.00 47.41 91 THR A CA 1
ATOM 708 C C . THR A 1 91 ? 1.630 15.849 3.985 1.00 47.41 91 THR A C 1
ATOM 710 O O . THR A 1 91 ? 0.802 15.637 4.861 1.00 47.41 91 THR A O 1
ATOM 713 N N . ILE A 1 92 ? 2.875 15.359 4.071 1.00 50.62 92 ILE A N 1
ATOM 714 C CA . ILE A 1 92 ? 3.330 14.532 5.210 1.00 50.62 92 ILE A CA 1
ATOM 715 C C . ILE A 1 92 ? 3.618 15.393 6.454 1.00 50.62 92 ILE A C 1
ATOM 717 O O . ILE A 1 92 ? 3.426 14.940 7.583 1.00 50.62 92 ILE A O 1
ATOM 721 N N . GLN A 1 93 ? 4.037 16.652 6.269 1.00 46.41 93 GLN A N 1
ATOM 722 C CA . GLN A 1 93 ? 4.293 17.571 7.382 1.00 46.41 93 GLN A CA 1
ATOM 723 C C . GLN A 1 93 ? 2.989 17.952 8.109 1.00 46.41 93 GLN A C 1
ATOM 725 O O . GLN A 1 93 ? 3.009 18.108 9.328 1.00 46.41 93 GLN A O 1
ATOM 730 N N . ASP A 1 94 ? 1.863 18.030 7.390 1.00 44.91 94 ASP A N 1
ATOM 731 C CA . ASP A 1 94 ? 0.542 18.272 7.987 1.00 44.91 94 ASP A CA 1
ATOM 732 C C . ASP A 1 94 ? 0.065 17.090 8.848 1.00 44.91 94 ASP A C 1
ATOM 734 O O . ASP A 1 94 ? -0.483 17.308 9.927 1.00 44.91 94 ASP A O 1
ATOM 738 N N . ILE A 1 95 ? 0.360 15.843 8.456 1.00 50.50 95 ILE A N 1
ATOM 739 C CA . ILE A 1 95 ? 0.054 14.654 9.276 1.00 50.50 95 ILE A CA 1
ATOM 740 C C . ILE A 1 95 ? 0.871 14.665 10.581 1.00 50.50 95 ILE A C 1
ATOM 742 O O . ILE A 1 95 ? 0.345 14.363 11.650 1.00 50.50 95 ILE A O 1
ATOM 746 N N . TYR A 1 96 ? 2.144 15.074 10.530 1.00 47.38 96 TYR A N 1
ATOM 747 C CA . TYR A 1 96 ? 3.010 15.143 11.717 1.00 47.38 96 TYR A CA 1
ATOM 748 C C . TYR A 1 96 ? 2.674 16.299 12.682 1.00 47.38 96 TYR A C 1
ATOM 750 O O . TYR A 1 96 ? 3.082 16.254 13.843 1.00 47.38 96 TYR A O 1
ATOM 758 N N . CYS A 1 97 ? 1.947 17.329 12.236 1.00 40.28 97 CYS A N 1
ATOM 759 C CA . CYS A 1 97 ? 1.614 18.509 13.046 1.00 40.28 97 CYS A CA 1
ATOM 760 C C . CYS A 1 97 ? 0.266 18.424 13.782 1.00 40.28 97 CYS A C 1
ATOM 762 O O . CYS A 1 97 ? 0.016 19.260 14.646 1.00 40.28 97 CYS A O 1
ATOM 764 N N . ILE A 1 98 ? -0.576 17.421 13.511 1.00 45.03 98 ILE A N 1
ATOM 765 C CA . ILE A 1 98 ? -1.850 17.208 14.235 1.00 45.03 98 ILE A CA 1
ATOM 766 C C . ILE A 1 98 ? -1.621 16.565 15.625 1.00 45.03 98 ILE A C 1
ATOM 768 O O . ILE A 1 98 ? -2.531 16.474 16.441 1.00 45.03 98 ILE A O 1
ATOM 772 N N . GLY A 1 99 ? -0.384 16.165 15.941 1.00 45.50 99 GLY A N 1
ATOM 773 C CA . GLY A 1 99 ? 0.009 15.577 17.227 1.00 45.50 99 GLY A CA 1
ATOM 774 C C . GLY A 1 99 ? 0.520 16.560 18.292 1.00 45.50 99 GLY A C 1
ATOM 775 O O . GLY A 1 99 ? 1.385 16.168 19.078 1.00 45.50 99 GLY A O 1
ATOM 776 N N . LYS A 1 100 ? 0.058 17.818 18.320 1.00 40.38 100 LYS A N 1
ATOM 777 C CA . LYS A 1 100 ? 0.320 18.756 19.429 1.00 40.38 100 LYS A CA 1
ATOM 778 C C . LYS A 1 100 ? -0.951 19.356 20.002 1.00 40.38 100 LYS A C 1
ATOM 780 O O . LYS A 1 100 ? -1.799 19.791 19.198 1.00 40.38 100 LYS A O 1
#

Radius of gyration: 13.18 Å; chains: 1; bounding box: 26×30×31 Å

pLDDT: mean 77.59, std 17.37, range [40.28, 93.69]

Sequence (100 aa):
MVVEQLVKQLKRADNHERVEIIIEVLQMLAENEPLKIQLVDACAQETLCDILQRLQDSSQTEDMCTMKSSSDLIVSLLLGGKHIILKMRGTIQDIYCIGK

Foldseek 3Di:
DVLLVLLVQCLVDPDPVSVQVSL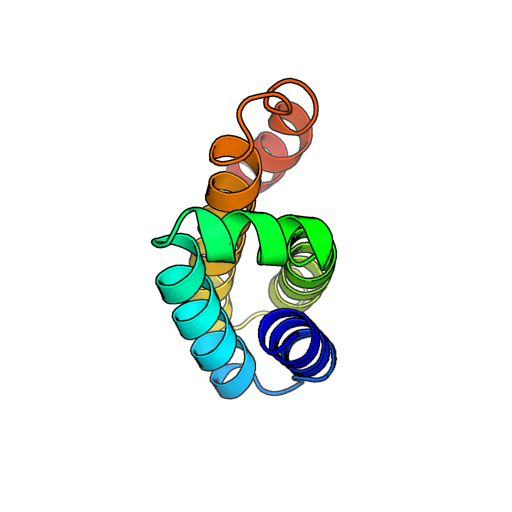VVLVVLLVDLVSLVVCVVSVSLVSLVVLLVVLVPDPDPSSVVSNVSSVVSSVSSQVSPPPRPPPCPVPVVVVVVVPD

InterPro domains:
  IPR040144 Rap1 GTPase-GDP dissociation stimulator 1 [PTHR10957] (2-80)

Secondary structure (DSSP, 8-state):
-HHHHHHHHHHH--SHHHHHHHHHHHHHHHTSHHHHHHHHHTTHHHHHHHHHHHHHT---HHHHHHHHHHHHHHHHHHHHSTT-TTSSHHHHHHHHHTT-